Protein AF-E6QGP8-F1 (afdb_monomer)

pLDDT: mean 85.57, std 15.11, range [42.53, 98.19]

Secondary structure (DSSP, 8-state):
---THHHHHHHHHHHHHTT-EEEEEEETTTTEEEEEEE-HHHHHHHHHHHHHHHHHHHHHHHHHHHHHHTT--

Foldseek 3Di:
DPPCVVVLVVVQVVLVVVQWHWDWDQDPVVRDIDIDTDHPVVVVVVVVVVVVVVVVVVVVVVVVVVVVVVVPD

Sequence (73 aa):
MHDNLQENQGFIDDAKARGLDTLAYHDRKSQGFMLIAGHPESIRILGEILDDYETMWGMAEEIMGAKGESEHA

Structure (mmCIF, N/CA/C/O backbone):
data_AF-E6QGP8-F1
#
_entry.id   AF-E6QGP8-F1
#
loop_
_atom_site.group_PDB
_atom_site.id
_atom_site.type_symbol
_atom_site.label_atom_id
_atom_site.label_alt_id
_atom_site.label_comp_id
_atom_site.label_asym_id
_atom_site.label_entity_id
_atom_site.label_seq_id
_atom_site.pdbx_PDB_ins_code
_atom_site.Cartn_x
_atom_site.Cartn_y
_atom_site.Cartn_z
_atom_site.occupancy
_atom_site.B_iso_or_eq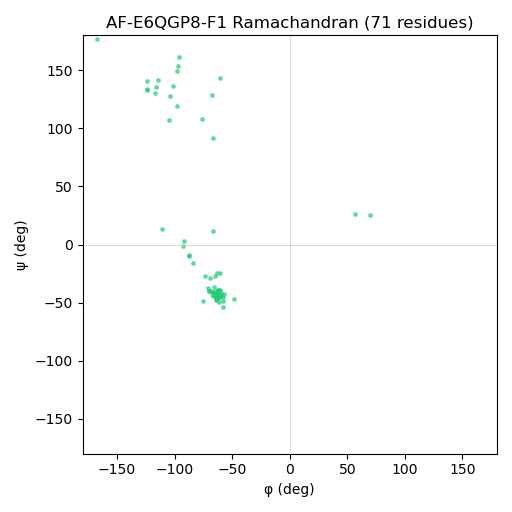uiv
_atom_site.auth_seq_id
_atom_site.auth_comp_id
_atom_site.auth_asym_id
_atom_site.auth_atom_id
_atom_site.pdbx_PDB_model_num
ATOM 1 N N . MET A 1 1 ? 19.321 -1.509 13.848 1.00 52.69 1 MET A N 1
ATOM 2 C CA . MET A 1 1 ? 18.012 -1.258 13.219 1.00 52.69 1 MET A CA 1
ATOM 3 C C . MET A 1 1 ? 17.045 -1.149 14.382 1.00 52.69 1 MET A C 1
ATOM 5 O O . MET A 1 1 ? 16.895 -2.136 15.084 1.00 52.69 1 MET A O 1
ATOM 9 N N . HIS A 1 2 ? 16.593 0.056 14.738 1.00 50.09 2 HIS A N 1
ATOM 10 C CA . HIS A 1 2 ? 15.608 0.188 15.814 1.00 50.09 2 HIS A CA 1
ATOM 11 C C . HIS A 1 2 ? 14.303 -0.431 15.310 1.00 50.09 2 HIS A C 1
ATOM 13 O O . HIS A 1 2 ? 13.892 -0.141 14.187 1.00 50.09 2 HIS A O 1
ATOM 19 N N . ASP A 1 3 ? 13.719 -1.340 16.087 1.00 58.84 3 ASP A N 1
ATOM 20 C CA . ASP A 1 3 ? 12.463 -1.995 15.740 1.00 58.84 3 ASP A CA 1
ATOM 21 C C . ASP A 1 3 ? 11.332 -0.959 15.763 1.00 58.84 3 ASP A C 1
ATOM 23 O O . ASP A 1 3 ? 10.669 -0.761 16.779 1.00 58.84 3 ASP A O 1
ATOM 27 N N . ASN A 1 4 ? 11.058 -0.335 14.614 1.00 71.81 4 ASN A N 1
ATOM 28 C CA . ASN A 1 4 ? 9.868 0.498 14.389 1.00 71.81 4 ASN A CA 1
ATOM 29 C C . ASN A 1 4 ? 8.566 -0.331 14.419 1.00 71.81 4 ASN A C 1
ATOM 31 O O . ASN A 1 4 ? 7.507 0.152 14.036 1.00 71.81 4 ASN A O 1
ATOM 35 N N . LEU A 1 5 ? 8.622 -1.592 14.860 1.00 81.94 5 LEU A N 1
ATOM 36 C CA . LEU A 1 5 ? 7.493 -2.513 14.929 1.00 81.94 5 LEU A CA 1
ATOM 37 C C . LEU A 1 5 ? 6.352 -1.933 15.774 1.00 81.94 5 LEU A C 1
ATOM 39 O O . LEU A 1 5 ? 5.196 -2.007 15.371 1.00 81.94 5 LEU A O 1
ATOM 43 N N . GLN A 1 6 ? 6.678 -1.319 16.916 1.00 87.31 6 GLN A N 1
ATOM 44 C CA . GLN A 1 6 ? 5.674 -0.732 17.805 1.00 87.31 6 GLN A CA 1
ATOM 45 C C . GLN A 1 6 ? 5.031 0.526 17.204 1.00 87.31 6 GLN A C 1
ATOM 47 O O . GLN A 1 6 ? 3.821 0.704 17.315 1.00 87.31 6 GLN A O 1
ATOM 52 N N . GLU A 1 7 ? 5.815 1.376 16.539 1.00 90.50 7 GLU A N 1
ATOM 53 C CA . GLU A 1 7 ? 5.313 2.578 15.859 1.00 90.50 7 GLU A CA 1
ATOM 54 C C . GLU A 1 7 ? 4.436 2.213 14.655 1.00 90.50 7 GLU A C 1
ATOM 56 O O . GLU A 1 7 ? 3.343 2.753 14.489 1.00 90.50 7 GLU A O 1
ATOM 61 N N . ASN A 1 8 ? 4.870 1.230 13.865 1.00 91.81 8 ASN A N 1
ATOM 62 C CA . ASN A 1 8 ? 4.116 0.699 12.734 1.00 91.81 8 ASN A CA 1
ATOM 63 C C . ASN A 1 8 ? 2.795 0.069 13.186 1.00 91.81 8 ASN A C 1
ATOM 65 O O . ASN A 1 8 ? 1.759 0.304 12.567 1.00 91.81 8 ASN A O 1
ATOM 69 N N . GLN A 1 9 ? 2.813 -0.699 14.280 1.00 93.62 9 GLN A N 1
ATOM 70 C CA . GLN A 1 9 ? 1.597 -1.285 14.836 1.00 93.62 9 GLN A CA 1
ATOM 71 C C . GLN A 1 9 ? 0.639 -0.201 15.341 1.00 93.62 9 GLN A C 1
ATOM 73 O O . GLN A 1 9 ? -0.548 -0.258 15.035 1.00 93.62 9 GLN A O 1
ATOM 78 N N . GLY A 1 10 ? 1.153 0.822 16.032 1.00 95.94 10 GLY A N 1
ATOM 79 C CA . GLY A 1 10 ? 0.348 1.962 16.476 1.00 95.94 10 GLY A CA 1
ATOM 80 C C . GLY A 1 10 ? -0.312 2.704 15.312 1.00 95.94 10 GLY A C 1
ATOM 81 O O . GLY A 1 10 ? -1.498 3.014 15.372 1.00 95.94 10 GLY A O 1
ATOM 82 N N . PHE A 1 11 ? 0.417 2.911 14.212 1.00 95.31 11 PHE A N 1
ATOM 83 C CA . PHE A 1 11 ? -0.139 3.501 12.993 1.00 95.31 11 PHE A CA 1
ATOM 84 C C . PHE A 1 11 ? -1.289 2.665 12.406 1.00 95.31 11 PHE A C 1
ATOM 86 O O . PHE A 1 11 ? -2.323 3.215 12.021 1.00 95.31 11 PHE A O 1
ATOM 93 N N . ILE A 1 12 ? -1.124 1.339 12.349 1.00 96.31 12 ILE A N 1
ATOM 94 C CA . ILE A 1 12 ? -2.144 0.414 11.831 1.00 96.31 12 ILE A CA 1
ATOM 95 C C . ILE A 1 12 ? -3.390 0.421 12.719 1.00 96.31 12 ILE A C 1
ATOM 97 O O . ILE A 1 12 ? -4.512 0.506 12.213 1.00 96.31 12 ILE A O 1
ATOM 101 N N . ASP A 1 13 ? -3.204 0.365 14.035 1.00 97.50 13 ASP A N 1
ATOM 102 C CA . ASP A 1 13 ? -4.306 0.362 14.994 1.00 97.50 13 ASP A CA 1
ATOM 103 C C . ASP A 1 13 ? -5.101 1.677 14.928 1.00 97.50 13 ASP A C 1
ATOM 105 O O . ASP A 1 13 ? -6.335 1.653 14.875 1.00 97.50 13 ASP A O 1
ATOM 109 N N . ASP A 1 14 ? -4.412 2.818 14.827 1.00 97.69 14 ASP A N 1
ATOM 110 C CA . ASP A 1 14 ? -5.025 4.141 14.669 1.00 97.69 14 ASP A CA 1
ATOM 111 C C . ASP A 1 14 ? -5.809 4.274 13.356 1.00 97.69 14 ASP A C 1
ATOM 113 O O . ASP A 1 14 ? -6.902 4.851 13.335 1.00 97.69 14 ASP A O 1
ATOM 117 N N . ALA A 1 15 ? -5.276 3.747 12.249 1.00 97.00 15 ALA A N 1
ATOM 118 C CA . ALA A 1 15 ? -5.962 3.731 10.959 1.00 97.00 15 ALA A CA 1
ATOM 119 C C . ALA A 1 15 ? -7.240 2.882 11.028 1.00 97.00 15 ALA A C 1
ATOM 121 O O . ALA A 1 15 ? -8.325 3.345 10.659 1.00 97.00 15 ALA A O 1
ATOM 122 N N . LYS A 1 16 ? -7.138 1.682 11.604 1.00 96.25 16 LYS A N 1
ATOM 123 C CA . LYS A 1 16 ? -8.268 0.768 11.783 1.00 96.25 16 LYS A CA 1
ATOM 124 C C . LYS A 1 16 ? -9.352 1.357 12.684 1.00 96.25 16 LYS A C 1
ATOM 126 O O . LYS A 1 16 ? -10.536 1.233 12.373 1.00 96.25 16 LYS A O 1
ATOM 131 N N . ALA A 1 17 ? -8.975 2.052 13.759 1.00 98.06 17 ALA A N 1
ATOM 132 C CA . ALA A 1 17 ? -9.916 2.748 14.640 1.00 98.06 17 ALA A CA 1
ATOM 133 C C . ALA A 1 17 ? -10.724 3.839 13.910 1.00 98.06 17 ALA A C 1
ATOM 135 O O . ALA A 1 17 ? -11.838 4.164 14.317 1.00 98.06 17 ALA A O 1
ATOM 1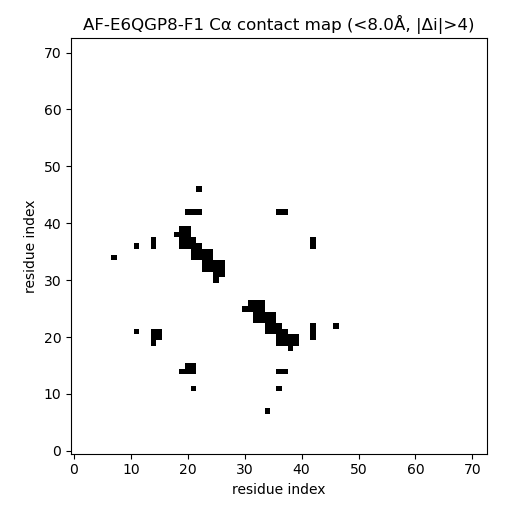36 N N . ARG A 1 18 ? -10.189 4.379 12.807 1.00 97.56 18 ARG A N 1
ATOM 137 C CA . ARG A 1 18 ? -10.851 5.360 11.932 1.00 97.56 18 ARG A CA 1
ATOM 138 C C . ARG A 1 18 ? -11.621 4.715 10.770 1.00 97.56 18 ARG A C 1
ATOM 140 O O . ARG A 1 18 ? -12.160 5.441 9.940 1.00 97.56 18 ARG A O 1
ATOM 147 N N . GLY A 1 19 ? -11.677 3.382 10.698 1.00 97.06 19 GLY A N 1
ATOM 148 C CA . GLY A 1 19 ? -12.298 2.651 9.588 1.00 97.06 19 GLY A CA 1
ATOM 149 C C . GLY A 1 19 ? -11.519 2.759 8.274 1.00 97.06 19 GLY A C 1
ATOM 150 O O . GLY A 1 19 ? -12.114 2.682 7.200 1.00 97.06 19 GLY A O 1
ATOM 151 N N . LEU A 1 20 ? -10.211 3.002 8.360 1.00 98.00 20 LEU A N 1
ATOM 152 C CA . LEU A 1 20 ? -9.297 3.015 7.223 1.00 98.00 20 LEU A CA 1
ATOM 153 C C . LEU A 1 20 ? -8.596 1.661 7.105 1.00 98.00 20 LEU A C 1
ATOM 155 O O . LEU A 1 20 ? -8.383 0.978 8.108 1.00 98.00 20 LEU A O 1
ATOM 159 N N . ASP A 1 21 ? -8.185 1.335 5.885 1.00 97.94 21 ASP A N 1
ATOM 160 C CA . ASP A 1 21 ? -7.279 0.224 5.615 1.00 97.94 21 ASP A CA 1
ATOM 161 C C . ASP A 1 21 ? -5.843 0.729 5.505 1.00 97.94 21 ASP A C 1
ATOM 163 O O . ASP A 1 21 ? -5.589 1.919 5.282 1.00 97.94 21 ASP A O 1
ATOM 167 N N . THR A 1 22 ? -4.899 -0.198 5.646 1.00 97.00 22 THR A N 1
ATOM 168 C CA . THR A 1 22 ? -3.469 0.077 5.526 1.00 97.00 22 THR A CA 1
ATOM 169 C C . THR A 1 22 ? -2.809 -0.805 4.481 1.00 97.00 22 THR A C 1
ATOM 171 O O . THR A 1 22 ? -3.071 -2.005 4.436 1.00 97.00 22 THR A O 1
ATOM 174 N N . LEU A 1 23 ? -1.890 -0.228 3.711 1.00 96.12 23 LEU A N 1
ATOM 175 C CA . LEU A 1 23 ? -1.021 -0.926 2.770 1.00 96.12 23 LEU A CA 1
ATOM 176 C C . LEU A 1 23 ? 0.436 -0.755 3.198 1.00 96.12 23 LEU A C 1
ATOM 178 O O . LEU A 1 23 ? 0.889 0.366 3.437 1.00 96.12 23 LEU A O 1
ATOM 182 N N . ALA A 1 24 ? 1.166 -1.865 3.267 1.00 93.75 24 ALA A N 1
ATOM 183 C CA . ALA A 1 24 ? 2.616 -1.857 3.381 1.00 93.75 24 ALA A CA 1
ATOM 184 C C . ALA A 1 24 ? 3.211 -2.060 1.986 1.00 93.75 24 ALA A C 1
ATOM 186 O O . ALA A 1 24 ? 2.969 -3.087 1.355 1.00 93.75 24 ALA A O 1
ATOM 187 N N . TYR A 1 25 ? 3.982 -1.087 1.515 1.00 91.50 25 TYR A N 1
ATOM 188 C CA . TYR A 1 25 ? 4.650 -1.137 0.220 1.00 91.50 25 TYR A CA 1
ATOM 189 C C . TYR A 1 25 ? 6.166 -1.128 0.403 1.00 91.50 25 TYR A C 1
ATOM 191 O O . TYR A 1 25 ? 6.700 -0.351 1.198 1.00 91.50 25 TYR A O 1
ATOM 199 N N . HIS A 1 26 ? 6.855 -1.994 -0.336 1.00 89.75 26 HIS A N 1
ATOM 200 C CA . HIS A 1 26 ? 8.310 -2.043 -0.388 1.00 89.75 26 HIS A CA 1
ATOM 201 C C . HIS A 1 26 ? 8.777 -1.445 -1.715 1.00 89.75 26 HIS A C 1
ATOM 203 O O . HIS A 1 26 ? 8.632 -2.068 -2.764 1.00 89.75 26 HIS A O 1
ATOM 209 N N . ASP A 1 27 ? 9.344 -0.241 -1.671 1.00 84.94 27 ASP A N 1
ATOM 210 C CA . ASP A 1 27 ? 9.908 0.387 -2.860 1.00 84.94 27 ASP A CA 1
ATOM 211 C C . ASP A 1 27 ? 11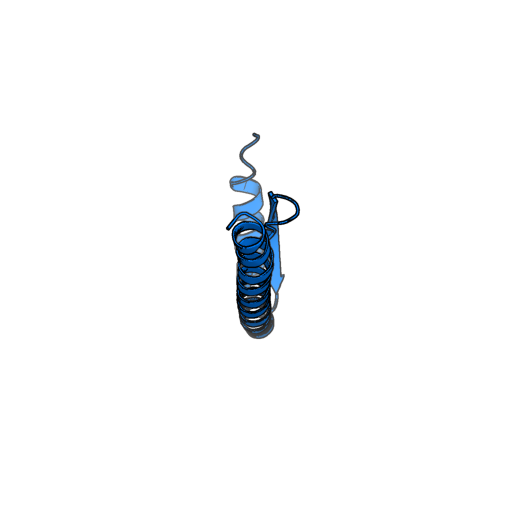.256 -0.251 -3.192 1.00 84.94 27 ASP A C 1
ATOM 213 O O . ASP A 1 27 ? 12.270 0.004 -2.538 1.00 84.94 27 ASP A O 1
ATOM 217 N N . ARG A 1 28 ? 11.287 -1.046 -4.262 1.00 77.12 28 ARG A N 1
ATOM 218 C CA . ARG A 1 28 ? 12.501 -1.728 -4.721 1.00 77.12 28 ARG A CA 1
ATOM 219 C C . ARG A 1 28 ? 13.607 -0.766 -5.149 1.00 77.12 28 ARG A C 1
ATOM 221 O O . ARG A 1 28 ? 14.774 -1.148 -5.092 1.00 77.12 28 ARG A O 1
ATOM 228 N N . LYS A 1 29 ? 13.295 0.469 -5.560 1.00 80.81 29 LYS A N 1
ATOM 229 C CA . LYS A 1 29 ? 14.326 1.434 -5.982 1.00 80.81 29 LYS A CA 1
ATOM 230 C C . LYS A 1 29 ? 15.082 2.010 -4.794 1.00 80.81 29 LYS A C 1
ATOM 232 O O . LYS A 1 29 ? 16.308 2.044 -4.814 1.00 80.81 29 LYS A O 1
ATOM 237 N N . SER A 1 30 ? 14.361 2.461 -3.769 1.00 83.56 30 SER A N 1
ATOM 238 C CA . SER A 1 30 ? 14.969 3.017 -2.554 1.00 83.56 30 SER A CA 1
ATOM 239 C C . SER A 1 30 ? 15.295 1.970 -1.485 1.00 83.56 30 SER A 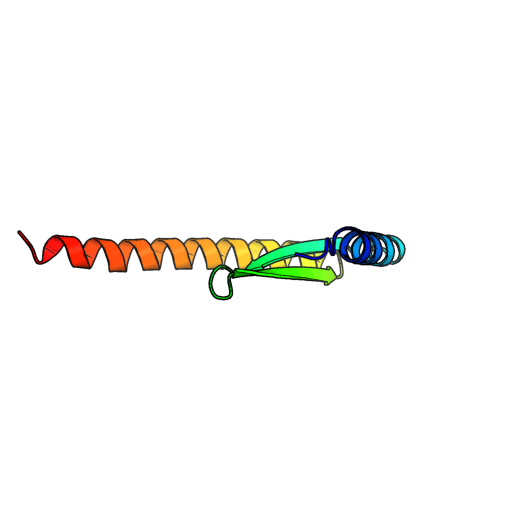C 1
ATOM 241 O O . SER A 1 30 ? 15.982 2.302 -0.521 1.00 83.56 30 SER A O 1
ATOM 243 N N . GLN A 1 31 ? 14.825 0.724 -1.649 1.00 82.81 31 GLN A N 1
ATOM 244 C CA . GLN A 1 31 ? 14.860 -0.341 -0.633 1.00 82.81 31 GLN A CA 1
ATOM 245 C C . GLN A 1 31 ? 14.154 0.072 0.675 1.00 82.81 31 GLN A C 1
ATOM 247 O O . GLN A 1 31 ? 14.492 -0.386 1.768 1.00 82.81 31 GLN A O 1
ATOM 252 N N . GLY A 1 32 ? 13.195 0.996 0.566 1.00 86.25 32 GLY A N 1
ATOM 253 C CA . GLY A 1 32 ? 12.439 1.549 1.680 1.00 86.25 32 GLY A CA 1
ATOM 254 C C . GLY A 1 32 ? 11.084 0.870 1.854 1.00 86.25 32 GLY A C 1
ATOM 255 O O . GLY A 1 32 ? 10.452 0.453 0.885 1.00 86.25 32 GLY A O 1
ATOM 256 N N . PHE A 1 33 ? 10.608 0.808 3.097 1.00 88.62 33 PHE A N 1
ATOM 257 C CA . PHE A 1 33 ? 9.236 0.410 3.410 1.00 88.62 33 PHE A CA 1
ATOM 258 C C . PHE A 1 33 ? 8.388 1.640 3.708 1.00 88.62 33 PHE A C 1
ATOM 260 O O . PHE A 1 33 ? 8.807 2.532 4.448 1.00 88.62 33 PHE A O 1
ATOM 267 N N . MET A 1 34 ? 7.179 1.662 3.159 1.00 90.88 34 MET A N 1
ATOM 268 C CA . MET A 1 34 ? 6.187 2.698 3.401 1.00 90.88 34 MET A CA 1
ATOM 269 C C . MET A 1 34 ? 4.892 2.069 3.904 1.00 90.88 34 MET A C 1
ATOM 271 O O . MET A 1 34 ? 4.406 1.093 3.336 1.00 90.88 34 MET A O 1
ATOM 275 N N . LEU A 1 35 ? 4.329 2.651 4.960 1.00 93.94 35 LEU A N 1
ATOM 276 C CA . LEU A 1 35 ? 2.983 2.354 5.439 1.00 93.94 35 LEU A CA 1
ATOM 277 C C . LEU A 1 35 ? 2.051 3.488 5.025 1.00 93.94 35 LEU A C 1
ATOM 279 O O . LEU A 1 35 ? 2.328 4.659 5.282 1.00 93.94 35 LEU A O 1
ATOM 283 N N . ILE A 1 36 ? 0.950 3.129 4.375 1.00 95.56 36 ILE A N 1
ATOM 284 C CA . ILE A 1 36 ? -0.042 4.063 3.846 1.00 95.56 36 ILE A CA 1
ATOM 285 C C . ILE A 1 36 ? -1.389 3.685 4.448 1.00 95.56 36 ILE A C 1
ATOM 287 O O . ILE A 1 36 ? -1.742 2.512 4.442 1.00 95.56 36 ILE A O 1
ATOM 291 N N . ALA A 1 37 ? -2.143 4.663 4.947 1.00 97.38 37 ALA A N 1
ATOM 292 C CA . ALA A 1 37 ? -3.519 4.474 5.398 1.00 97.38 37 ALA A CA 1
ATOM 293 C C . ALA A 1 37 ? -4.481 5.255 4.500 1.00 97.38 37 ALA A C 1
ATOM 295 O O . ALA A 1 37 ? -4.185 6.382 4.098 1.00 97.38 37 ALA A O 1
ATOM 296 N N . GLY A 1 38 ? -5.645 4.684 4.211 1.00 97.44 38 GLY A N 1
ATOM 297 C CA . GLY A 1 38 ? -6.636 5.310 3.343 1.00 97.44 38 GLY A CA 1
ATOM 298 C C . GLY A 1 38 ? -7.989 4.619 3.405 1.00 97.44 38 GLY A C 1
ATOM 299 O O . GLY A 1 38 ? -8.166 3.619 4.098 1.00 97.44 38 GLY A O 1
ATOM 300 N N . HIS A 1 39 ? -8.972 5.161 2.688 1.00 98.19 39 HIS A N 1
ATOM 301 C CA . HIS A 1 39 ? -10.258 4.480 2.569 1.00 98.19 39 HIS A CA 1
ATOM 302 C C . HIS A 1 39 ? -10.068 3.104 1.909 1.00 98.19 39 HIS A C 1
ATOM 304 O O . HIS A 1 39 ? -9.264 3.013 0.978 1.00 98.19 39 HIS A O 1
ATOM 310 N N . PRO A 1 40 ? -10.818 2.066 2.331 1.00 97.75 40 PRO A N 1
ATOM 311 C CA . PRO A 1 40 ? -10.653 0.697 1.830 1.00 97.75 40 PRO A CA 1
ATOM 312 C C . PRO A 1 40 ? -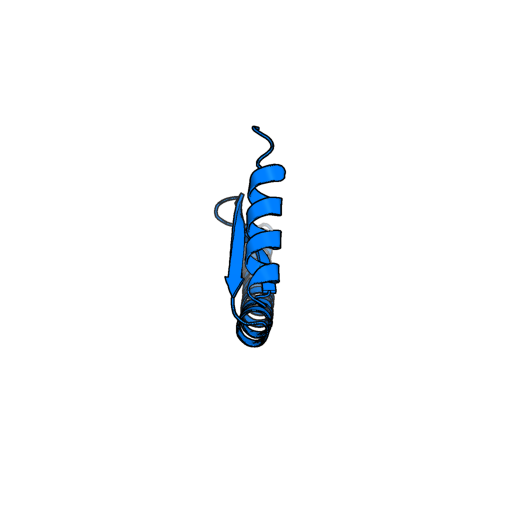10.590 0.597 0.305 1.00 97.75 40 PRO A C 1
ATOM 314 O O . PRO A 1 40 ? -9.673 0.008 -0.257 1.00 97.75 40 PRO A O 1
ATOM 317 N N . GLU A 1 41 ? -11.508 1.277 -0.381 1.00 97.81 41 GLU A N 1
ATOM 318 C CA . GLU A 1 41 ? -11.556 1.271 -1.844 1.00 97.81 41 GLU A CA 1
ATOM 319 C C . GLU A 1 41 ? -10.329 1.940 -2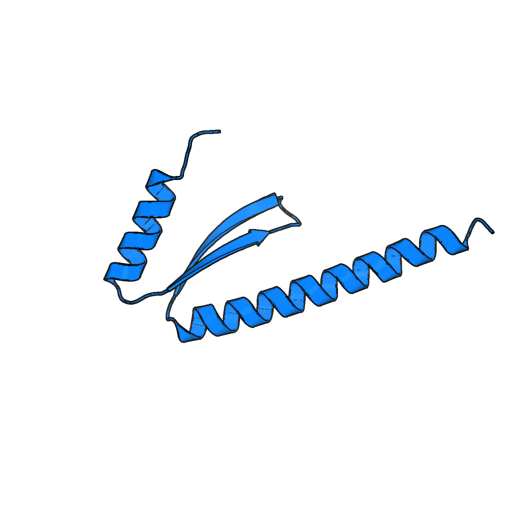.481 1.00 97.81 41 GLU A C 1
ATOM 321 O O . GLU A 1 41 ? -9.815 1.478 -3.495 1.00 97.81 41 GLU A O 1
ATOM 326 N N . SER A 1 42 ? -9.810 3.004 -1.865 1.00 97.75 42 SER A N 1
ATOM 327 C CA . SER A 1 42 ? -8.593 3.672 -2.332 1.00 97.75 42 SER A CA 1
ATOM 328 C C . SER A 1 42 ? -7.356 2.798 -2.136 1.00 97.75 42 SER A C 1
ATOM 330 O O . SER A 1 42 ? -6.502 2.763 -3.015 1.00 97.75 42 SER A O 1
ATOM 332 N N . ILE A 1 43 ? -7.267 2.082 -1.011 1.00 97.94 43 ILE A N 1
ATOM 333 C CA . ILE A 1 43 ? -6.174 1.141 -0.739 1.00 97.94 43 ILE A CA 1
ATOM 334 C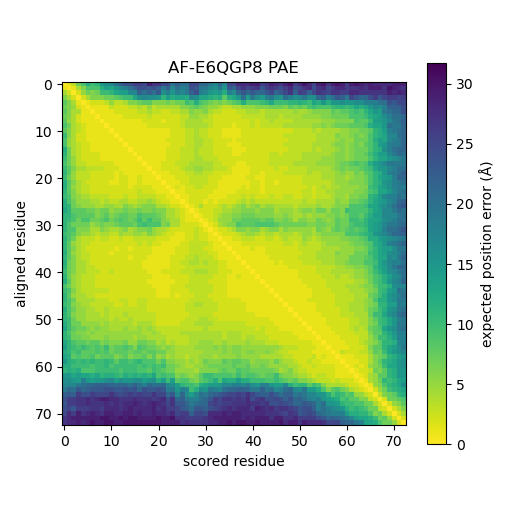 C . ILE A 1 43 ? -6.226 -0.049 -1.701 1.00 97.94 43 ILE A C 1
ATOM 336 O O . ILE A 1 43 ? -5.186 -0.433 -2.231 1.00 97.94 43 ILE A O 1
ATOM 340 N N . ARG A 1 44 ? -7.423 -0.571 -1.995 1.00 97.50 44 ARG A N 1
ATOM 341 C CA . ARG A 1 44 ? -7.628 -1.628 -2.994 1.00 97.50 44 ARG A CA 1
ATOM 342 C C . ARG A 1 44 ? -7.117 -1.207 -4.373 1.00 97.50 44 ARG A C 1
ATOM 344 O O . ARG A 1 44 ? -6.286 -1.899 -4.949 1.00 97.50 44 ARG A O 1
ATOM 351 N N . ILE A 1 45 ? -7.572 -0.054 -4.871 1.00 97.81 45 ILE A N 1
ATOM 352 C CA . ILE A 1 45 ? -7.156 0.476 -6.180 1.00 97.81 45 ILE A CA 1
ATOM 353 C C . ILE A 1 45 ? -5.648 0.757 -6.203 1.00 97.81 45 ILE A C 1
ATOM 355 O O . ILE A 1 45 ? -4.981 0.466 -7.192 1.00 97.81 45 ILE A O 1
ATOM 359 N N . LEU A 1 46 ? -5.093 1.312 -5.121 1.00 96.19 46 LEU A N 1
ATOM 360 C CA . LEU A 1 46 ? -3.656 1.567 -5.029 1.00 96.19 46 LEU A CA 1
ATOM 361 C C . LEU A 1 46 ? -2.841 0.269 -5.099 1.00 96.19 46 LEU A C 1
ATOM 363 O O . LEU A 1 46 ? -1.812 0.254 -5.767 1.00 96.19 46 LEU A O 1
ATOM 367 N N . GLY A 1 47 ? -3.302 -0.803 -4.449 1.00 95.06 47 GLY A N 1
ATOM 368 C CA . GLY A 1 47 ? -2.674 -2.122 -4.540 1.00 95.06 47 GLY A CA 1
ATOM 369 C C . GLY A 1 47 ? -2.612 -2.631 -5.980 1.00 95.06 47 GLY A C 1
ATOM 370 O O . GLY A 1 47 ? -1.536 -2.976 -6.453 1.00 95.06 47 GLY A O 1
ATOM 371 N N . GLU A 1 48 ? -3.730 -2.563 -6.706 1.00 96.00 48 GLU A N 1
ATOM 372 C CA . GLU A 1 48 ? -3.804 -2.977 -8.117 1.00 96.00 48 GLU A CA 1
ATOM 373 C C . GLU A 1 48 ? -2.835 -2.179 -9.007 1.00 96.00 48 GLU A C 1
ATOM 375 O O . GLU A 1 48 ? -2.106 -2.755 -9.810 1.00 96.00 48 GLU A O 1
ATOM 380 N N . ILE A 1 49 ? -2.756 -0.856 -8.817 1.00 95.06 49 ILE A N 1
ATOM 381 C CA . ILE A 1 49 ? -1.828 0.006 -9.568 1.00 95.06 49 ILE A CA 1
ATOM 382 C C . ILE A 1 49 ? -0.364 -0.370 -9.301 1.00 95.06 49 ILE A C 1
ATOM 384 O O . ILE A 1 49 ? 0.459 -0.343 -10.219 1.00 95.06 49 ILE A O 1
ATOM 388 N N . LEU A 1 50 ? -0.020 -0.668 -8.046 1.00 92.44 50 LEU A N 1
ATOM 389 C CA . LEU A 1 50 ? 1.347 -1.024 -7.666 1.00 92.44 50 LEU A CA 1
ATOM 390 C C . LEU A 1 50 ? 1.740 -2.400 -8.212 1.00 92.44 50 LEU A C 1
ATOM 392 O O . LEU A 1 50 ? 2.849 -2.537 -8.725 1.00 92.44 50 LEU A O 1
ATOM 396 N N . ASP A 1 51 ? 0.832 -3.375 -8.178 1.00 90.94 51 ASP A N 1
ATOM 397 C CA . ASP A 1 51 ? 1.058 -4.710 -8.744 1.00 90.94 51 ASP A CA 1
ATOM 398 C C . ASP A 1 51 ? 1.279 -4.651 -10.267 1.00 90.94 51 ASP A C 1
ATOM 400 O O . ASP A 1 51 ? 2.217 -5.262 -10.795 1.00 90.94 51 ASP A O 1
ATOM 404 N N . ASP A 1 52 ? 0.472 -3.857 -10.979 1.00 92.75 52 ASP A N 1
ATOM 405 C CA . ASP A 1 52 ? 0.639 -3.622 -12.418 1.00 92.75 52 ASP A CA 1
ATOM 406 C C . ASP A 1 52 ? 1.984 -2.946 -12.722 1.00 92.75 52 ASP A C 1
ATOM 408 O O . ASP A 1 52 ? 2.700 -3.337 -13.651 1.00 92.75 52 ASP A O 1
ATOM 412 N N . TYR A 1 53 ? 2.359 -1.936 -11.930 1.00 88.25 53 TYR A N 1
ATOM 413 C CA . TYR A 1 53 ? 3.632 -1.236 -12.080 1.00 88.25 53 TYR A CA 1
ATOM 414 C C . TYR A 1 53 ? 4.837 -2.163 -11.859 1.00 88.25 53 TYR A C 1
ATOM 416 O O . TYR A 1 53 ? 5.765 -2.155 -12.671 1.00 88.25 53 TYR A O 1
ATOM 424 N N . GLU A 1 54 ? 4.821 -2.984 -10.808 1.00 87.19 54 GLU A N 1
ATOM 425 C CA . GLU A 1 54 ? 5.882 -3.956 -10.516 1.00 87.19 54 GLU A CA 1
ATOM 426 C C . GLU A 1 54 ? 6.001 -5.019 -11.613 1.00 87.19 54 GLU A C 1
ATOM 428 O O . GLU A 1 54 ? 7.110 -5.365 -12.029 1.00 87.19 54 GLU A O 1
ATOM 433 N N . THR A 1 55 ? 4.869 -5.479 -12.149 1.00 88.88 55 THR A N 1
ATOM 434 C CA . THR A 1 55 ? 4.839 -6.416 -13.278 1.00 88.88 55 THR A CA 1
ATOM 435 C C . THR A 1 55 ? 5.489 -5.801 -14.519 1.00 88.88 55 THR A C 1
ATOM 437 O O . THR A 1 55 ? 6.384 -6.402 -15.117 1.00 88.88 55 THR A O 1
ATOM 440 N N . MET A 1 56 ? 5.098 -4.576 -14.890 1.00 88.62 56 MET A N 1
ATOM 441 C CA . MET A 1 56 ? 5.692 -3.867 -16.030 1.00 88.62 56 MET A CA 1
ATOM 442 C C . MET A 1 56 ? 7.190 -3.612 -15.837 1.00 88.62 56 MET A C 1
ATOM 444 O O . MET A 1 56 ? 7.963 -3.728 -16.790 1.00 88.62 56 MET A O 1
ATOM 448 N N . TRP A 1 57 ? 7.607 -3.271 -14.617 1.00 85.38 57 TRP A N 1
ATOM 449 C CA . TRP A 1 57 ? 9.012 -3.057 -14.290 1.00 85.38 57 TRP A CA 1
ATOM 450 C C . TRP A 1 57 ? 9.829 -4.344 -14.443 1.00 85.38 57 TRP A C 1
ATOM 452 O O . TRP A 1 57 ? 10.857 -4.328 -15.118 1.00 85.38 57 TRP A O 1
ATOM 462 N N . GLY A 1 58 ? 9.346 -5.467 -13.899 1.00 85.88 58 GLY A N 1
ATOM 463 C CA . GLY A 1 58 ? 9.993 -6.774 -14.048 1.00 85.88 58 GLY A CA 1
ATOM 464 C C . GLY A 1 58 ? 10.148 -7.184 -15.514 1.00 85.88 58 GLY A C 1
ATOM 465 O O . GLY A 1 58 ? 11.241 -7.549 -15.942 1.00 85.88 58 GLY A O 1
ATOM 466 N N . MET A 1 59 ? 9.098 -7.009 -16.323 1.00 88.94 59 MET A N 1
ATOM 467 C CA . MET A 1 59 ? 9.169 -7.262 -17.768 1.00 88.94 59 MET A CA 1
ATOM 468 C C . MET A 1 59 ? 10.201 -6.366 -18.471 1.00 88.94 59 MET A C 1
ATOM 470 O O . MET A 1 59 ? 10.911 -6.815 -19.373 1.00 88.94 59 MET A O 1
ATOM 474 N N . ALA A 1 60 ? 10.302 -5.091 -18.082 1.00 85.94 60 ALA A N 1
ATOM 475 C CA . ALA A 1 60 ? 11.291 -4.177 -18.645 1.00 85.94 60 ALA A CA 1
ATOM 476 C C . ALA A 1 60 ? 12.731 -4.585 -18.281 1.00 85.94 60 ALA A C 1
ATOM 478 O O . ALA A 1 60 ? 13.612 -4.530 -19.144 1.00 85.94 60 ALA A O 1
ATOM 479 N N . GLU A 1 61 ? 12.970 -5.018 -17.039 1.00 85.50 61 GLU A N 1
ATOM 480 C CA . GLU A 1 61 ? 14.265 -5.548 -16.595 1.00 85.50 61 GLU A CA 1
ATOM 481 C C . GLU A 1 61 ? 14.662 -6.801 -17.386 1.00 85.50 61 GLU A C 1
ATOM 483 O O . GLU A 1 61 ? 15.790 -6.873 -17.872 1.00 85.50 61 GLU A O 1
ATOM 488 N N . GLU A 1 62 ? 13.737 -7.740 -17.600 1.00 84.81 62 GLU A N 1
ATOM 489 C CA . GLU A 1 62 ? 13.980 -8.953 -18.394 1.00 84.81 62 GLU A CA 1
ATOM 490 C C . GLU A 1 62 ? 14.364 -8.635 -19.846 1.00 84.81 62 GLU A C 1
ATOM 492 O O . GLU A 1 62 ? 15.336 -9.182 -20.369 1.00 84.81 62 GLU A O 1
ATOM 497 N N . ILE A 1 63 ? 13.658 -7.704 -20.500 1.00 85.75 63 ILE A N 1
ATOM 498 C CA . ILE A 1 63 ? 13.961 -7.295 -21.883 1.00 85.75 63 ILE A CA 1
ATOM 499 C C . ILE A 1 63 ? 15.344 -6.638 -21.978 1.00 85.75 63 ILE A C 1
ATOM 501 O O . ILE A 1 63 ? 16.081 -6.873 -22.941 1.00 85.75 63 ILE A O 1
ATOM 505 N N . MET A 1 64 ? 15.702 -5.789 -21.011 1.00 82.31 64 MET A N 1
ATOM 506 C CA . MET A 1 64 ? 17.015 -5.138 -20.983 1.00 82.31 64 MET A CA 1
ATOM 507 C C . MET A 1 64 ? 18.140 -6.126 -20.650 1.00 82.31 64 MET A C 1
ATOM 509 O O . MET A 1 64 ? 19.205 -6.042 -21.258 1.00 82.31 64 MET A O 1
ATOM 513 N N . GLY A 1 65 ? 17.898 -7.084 -19.751 1.00 74.81 65 GLY A N 1
ATOM 514 C CA . GLY A 1 65 ? 18.844 -8.148 -19.408 1.00 74.81 65 GLY A CA 1
ATOM 515 C C . GLY A 1 65 ? 19.102 -9.110 -20.571 1.00 74.81 65 GLY A C 1
ATOM 516 O O . GLY A 1 65 ? 20.254 -9.388 -20.895 1.00 74.81 65 GLY A O 1
ATOM 517 N N . ALA A 1 66 ? 18.051 -9.533 -21.280 1.00 62.91 66 ALA A N 1
ATOM 518 C CA . ALA A 1 66 ? 18.153 -10.448 -22.421 1.00 62.91 66 ALA A CA 1
ATOM 519 C C . ALA A 1 66 ? 18.921 -9.856 -23.621 1.00 62.91 66 ALA A C 1
ATOM 521 O O . ALA A 1 66 ? 19.544 -10.584 -24.398 1.00 62.91 66 ALA A O 1
ATOM 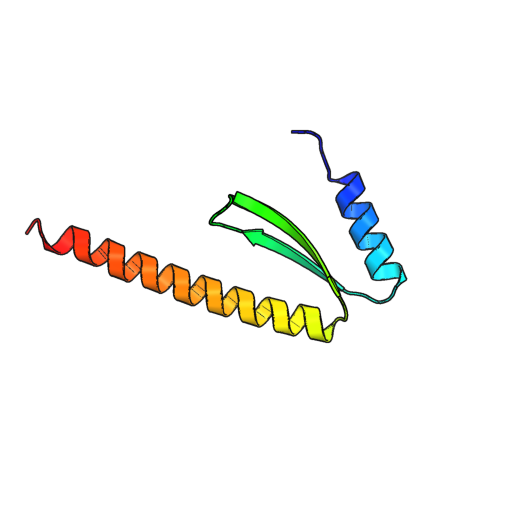522 N N . LYS A 1 67 ? 18.922 -8.524 -23.776 1.00 56.97 67 LYS A N 1
ATOM 523 C CA . LYS A 1 67 ? 19.721 -7.845 -24.808 1.00 56.97 67 LYS A CA 1
ATOM 524 C C . LYS A 1 67 ? 21.229 -7.911 -24.547 1.00 56.97 67 LYS A C 1
ATOM 526 O O . LYS A 1 67 ? 21.983 -7.923 -25.512 1.00 56.97 67 LYS A O 1
ATOM 531 N N . GLY A 1 68 ? 21.664 -7.997 -23.288 1.00 53.06 68 GLY A N 1
ATOM 532 C CA . GLY A 1 68 ? 23.086 -8.091 -22.936 1.00 53.06 68 GLY A CA 1
ATOM 533 C C . GLY A 1 68 ? 23.717 -9.453 -23.245 1.00 53.06 68 GLY A C 1
ATOM 534 O O . GLY A 1 68 ? 24.909 -9.528 -23.526 1.00 53.06 68 GLY A O 1
ATOM 535 N N . GLU A 1 69 ? 22.930 -10.531 -23.253 1.00 53.16 69 GLU A N 1
ATOM 536 C CA . GLU A 1 69 ? 23.431 -11.888 -23.532 1.00 53.16 69 GLU A CA 1
ATOM 537 C C . GLU A 1 69 ? 23.531 -12.201 -25.035 1.00 53.16 69 GLU A C 1
ATOM 539 O O . GLU A 1 69 ? 24.234 -13.127 -25.432 1.00 53.16 69 GLU A O 1
ATOM 544 N N . SER A 1 70 ? 22.880 -11.406 -25.890 1.00 53.50 70 S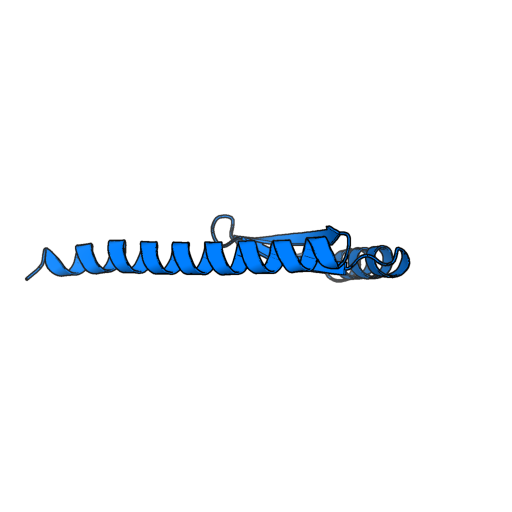ER A N 1
ATOM 545 C CA . SER A 1 70 ? 22.865 -11.620 -27.345 1.00 53.50 70 SER A CA 1
ATOM 546 C C . SER A 1 70 ? 24.043 -10.970 -28.092 1.00 53.50 70 SER A C 1
ATOM 548 O O . SER A 1 70 ? 24.221 -11.239 -29.275 1.00 53.50 70 SER A O 1
ATOM 550 N N . GLU A 1 71 ? 24.856 -10.132 -27.436 1.00 51.28 71 GLU A N 1
ATOM 551 C CA . GLU A 1 71 ? 26.033 -9.476 -28.046 1.00 51.28 71 GLU A CA 1
ATOM 552 C C . GLU A 1 71 ? 27.352 -10.257 -27.852 1.00 51.28 71 GLU A C 1
ATOM 554 O O . GLU A 1 71 ? 28.395 -9.848 -28.361 1.00 51.28 71 GLU A O 1
ATOM 559 N N . HIS A 1 72 ? 27.319 -11.399 -27.155 1.00 47.00 72 HIS A N 1
ATOM 560 C CA . HIS A 1 72 ? 28.494 -12.246 -26.896 1.00 47.00 72 HIS A CA 1
ATOM 561 C C . HIS A 1 72 ? 28.486 -13.608 -27.621 1.00 47.00 72 HIS A C 1
ATOM 563 O O . HIS A 1 72 ? 29.307 -14.466 -27.288 1.00 47.00 72 HIS A O 1
ATOM 569 N N . ALA A 1 73 ? 27.607 -13.806 -28.611 1.00 42.53 73 ALA A N 1
ATOM 570 C CA . ALA A 1 73 ? 27.534 -15.027 -29.425 1.00 42.53 73 ALA A CA 1
ATOM 571 C C . ALA A 1 73 ? 28.114 -14.840 -30.836 1.00 42.53 73 ALA A C 1
ATOM 573 O O . ALA A 1 73 ? 27.806 -13.809 -31.476 1.00 42.53 73 ALA A O 1
#

Organism: NCBI:txid410659

Nearest PDB structures (foldseek):
  6spf-assembly1_X  TM=6.468E-01  e=3.127E+00  Pseudomonas aeruginosa
  8bqs-assembly1_Dc  TM=5.413E-01  e=1.964E+00  Tetrahymena thermophila SB210
  7w5z-assembly1_c3  TM=5.527E-01  e=2.243E+00  Tetrahymena thermophila
  7unw-assembly1_Z  TM=5.740E-01  e=3.341E+00  Pseudomonas aeruginosa PAO1
  5dym-assembly1_A-2  TM=3.297E-01  e=6.936E+00  Clostridioides difficile R20291

Solvent-accessible surface area (backbone atoms only — not comparable to full-atom values): 4362 Å² total; per-residue (Å²): 131,82,80,57,60,65,60,53,48,50,53,50,52,54,31,46,77,70,69,28,38,74,49,82,46,73,42,80,88,79,73,40,79,46,83,47,72,38,53,53,69,59,47,52,55,50,50,55,53,50,54,54,51,52,52,54,49,52,54,50,50,50,58,58,53,57,57,65,65,65,76,78,115

Mean predicted aligned error: 7.76 Å

Radius of gyration: 17.7 Å; Cα contacts (8 Å, |Δi|>4): 47; chains: 1; bounding box: 41×20×47 Å